Protein AF-A0A2D3UZR6-F1 (afdb_monomer_lite)

Sequence (119 aa):
MSDTSDTDGIARIESFKNAHLAMAPEYSFAAALWPPVHITSASRSTTSATFSTRFNPIFGNHSRTAVHGGAIATLFDSLTGCTLALVAEKGFWVRKDNNCKLSHLKKTKLTRSDRMEKK

Secondary structure (DSSP, 8-state):
--SHHHHHHHHHHHHHHHHHHHHSPTT-HHHHTSTT-EEEEEETTTTEEEEE----GGGB-TTSSSB-HHHHHHHHHHHHHHHHTTTSPTTTTS-TT----TT--S-------------

Radius of gyration: 18.79 Å; chains: 1; bounding box: 36×62×45 Å

pLDDT: mean 75.23, std 20.73, range [33.25, 95.12]

InterPro domains:
  IPR029069 HotDog domain superfamily [SSF54637] (21-90)

Foldseek 3Di:
DDPPFWVVFQVLLVVLLVLVLVPAPDPHLLNVQPPQKDFPTGGLVVLDTDIDGDDDLVQCDPVSPHGDPVSVVSNVVVVVVSSVSSVDDPCPSPPPPDPPPPPVPPDPDDDPDDPDDDD

Organism: NCBI:txid112498

Structure (mmCIF, N/CA/C/O backbone):
data_AF-A0A2D3UZR6-F1
#
_entry.id   AF-A0A2D3UZR6-F1
#
loop_
_atom_site.group_PDB
_atom_site.id
_atom_site.type_symbol
_atom_site.label_atom_id
_atom_site.label_alt_id
_atom_site.label_comp_id
_atom_site.label_asym_id
_atom_site.label_entity_id
_atom_site.label_seq_id
_atom_site.pdbx_PDB_ins_code
_atom_site.Cartn_x
_atom_site.Cartn_y
_atom_site.Cartn_z
_atom_site.occupancy
_atom_site.B_iso_or_equiv
_atom_site.auth_seq_id
_atom_site.auth_comp_id
_atom_site.auth_asym_id
_atom_site.auth_atom_id
_atom_site.pdbx_PDB_model_num
ATOM 1 N N . MET A 1 1 ? -6.249 15.133 25.901 1.00 40.16 1 MET A N 1
ATOM 2 C CA . MET A 1 1 ? -6.635 14.357 24.702 1.00 40.16 1 MET A CA 1
ATOM 3 C C . MET A 1 1 ? -5.386 13.620 24.260 1.00 40.16 1 MET A C 1
ATOM 5 O O . MET A 1 1 ? -4.432 14.287 23.902 1.00 40.16 1 MET A O 1
ATOM 9 N N . SER A 1 2 ? -5.314 12.308 24.484 1.00 38.31 2 SER A N 1
ATOM 10 C CA . SER A 1 2 ? -4.061 11.542 24.422 1.00 38.31 2 SER A CA 1
ATOM 11 C C . SER A 1 2 ? -3.838 10.891 23.055 1.00 38.31 2 SER A C 1
ATOM 13 O O . SER A 1 2 ? -4.753 10.258 22.530 1.00 38.31 2 SER A O 1
ATOM 15 N N . ASP A 1 3 ? -2.595 10.985 22.569 1.00 44.41 3 ASP A N 1
ATOM 16 C CA . ASP A 1 3 ? -1.948 10.406 21.367 1.00 44.41 3 ASP A CA 1
ATOM 17 C C . ASP A 1 3 ? -2.075 8.876 21.179 1.00 44.41 3 ASP A C 1
ATOM 19 O O . ASP A 1 3 ? -1.350 8.241 20.418 1.00 44.41 3 ASP A O 1
ATOM 23 N N . THR A 1 4 ? -3.006 8.231 21.871 1.00 46.81 4 THR A N 1
ATOM 24 C CA . THR A 1 4 ? -3.252 6.789 21.800 1.00 46.81 4 THR A CA 1
ATOM 25 C C . THR A 1 4 ? -3.931 6.340 20.498 1.00 46.81 4 THR A C 1
ATOM 27 O O . THR A 1 4 ? -4.036 5.136 20.265 1.00 46.81 4 THR A O 1
ATOM 30 N N . SER A 1 5 ? -4.402 7.264 19.647 1.00 54.47 5 SER A N 1
ATOM 31 C CA . SER A 1 5 ? -5.088 6.931 18.386 1.00 54.47 5 SER A CA 1
ATOM 32 C C . SER A 1 5 ? -4.154 6.411 17.298 1.00 54.47 5 SER A C 1
ATOM 34 O O . SER A 1 5 ? -4.551 5.532 16.529 1.00 54.47 5 SER A O 1
ATOM 36 N N . ASP A 1 6 ? -2.929 6.933 17.246 1.00 63.41 6 ASP A N 1
ATOM 37 C CA . ASP A 1 6 ? -2.045 6.729 16.098 1.00 63.41 6 ASP A CA 1
ATOM 38 C C . ASP A 1 6 ? -1.333 5.378 16.177 1.00 63.41 6 ASP A C 1
ATOM 40 O O . ASP A 1 6 ? -1.241 4.644 15.190 1.00 63.41 6 ASP A O 1
ATOM 44 N N . THR A 1 7 ? -0.924 4.977 17.382 1.00 72.81 7 THR A N 1
ATOM 45 C CA . THR A 1 7 ? -0.234 3.701 17.609 1.00 72.81 7 THR A CA 1
ATOM 46 C C . THR A 1 7 ? -1.152 2.496 17.376 1.00 72.81 7 THR A C 1
ATOM 48 O O . THR A 1 7 ? -0.716 1.503 16.794 1.00 72.81 7 THR A O 1
ATOM 51 N N . ASP A 1 8 ? -2.432 2.577 17.773 1.00 82.81 8 ASP A N 1
ATOM 52 C CA . ASP A 1 8 ? -3.425 1.516 17.511 1.00 82.81 8 ASP A CA 1
ATOM 53 C C . ASP A 1 8 ? -3.745 1.412 16.012 1.00 82.81 8 ASP A C 1
ATOM 55 O O . ASP A 1 8 ? -3.820 0.310 15.468 1.00 82.81 8 ASP A O 1
ATOM 59 N N . GLY A 1 9 ? -3.873 2.548 15.315 1.00 86.75 9 GLY A N 1
ATOM 60 C CA . GLY A 1 9 ? -4.100 2.578 13.870 1.00 86.75 9 GLY A CA 1
ATOM 61 C C . GLY A 1 9 ? -2.972 1.901 13.090 1.00 86.75 9 GLY A C 1
ATOM 62 O O . GLY A 1 9 ? -3.226 1.002 12.285 1.00 86.75 9 GLY A O 1
ATOM 63 N N . ILE A 1 10 ? -1.722 2.278 13.377 1.00 90.12 10 ILE A N 1
ATOM 64 C CA . ILE A 1 10 ? -0.543 1.704 12.716 1.00 90.12 10 ILE A CA 1
ATOM 65 C C . ILE A 1 10 ? -0.459 0.199 12.992 1.00 90.12 10 ILE A C 1
ATOM 67 O O . ILE A 1 10 ? -0.290 -0.583 12.057 1.00 90.12 10 ILE A O 1
ATOM 71 N N . ALA A 1 11 ? -0.648 -0.230 14.245 1.00 87.06 11 ALA A N 1
ATOM 72 C CA . ALA A 1 11 ? -0.586 -1.644 14.617 1.00 87.06 11 ALA A CA 1
ATOM 73 C C . ALA A 1 11 ? -1.614 -2.505 13.863 1.00 87.06 11 ALA A C 1
ATOM 75 O O . ALA A 1 11 ? -1.317 -3.636 13.466 1.00 87.06 11 ALA A O 1
ATOM 76 N N . ARG A 1 12 ? -2.819 -1.978 13.620 1.00 85.88 12 ARG A N 1
ATOM 77 C CA . ARG A 1 12 ? -3.859 -2.686 12.861 1.00 85.88 12 ARG A CA 1
ATOM 78 C C . ARG A 1 12 ? -3.506 -2.832 11.387 1.00 85.88 12 ARG A C 1
ATOM 80 O O . ARG A 1 12 ? -3.676 -3.919 10.835 1.00 85.88 12 ARG A O 1
ATOM 87 N N . ILE A 1 13 ? -2.997 -1.769 10.767 1.00 89.94 13 ILE A N 1
ATOM 88 C CA . ILE A 1 13 ? -2.554 -1.816 9.371 1.00 89.94 13 ILE A CA 1
ATOM 89 C C . ILE A 1 13 ? -1.368 -2.773 9.221 1.00 89.94 13 ILE A C 1
ATOM 91 O O . ILE A 1 13 ? -1.364 -3.589 8.303 1.00 89.94 13 ILE A O 1
ATOM 95 N N . GLU A 1 14 ? -0.405 -2.738 10.143 1.00 88.75 14 GLU A N 1
ATOM 96 C CA . GLU A 1 14 ? 0.719 -3.680 10.179 1.00 88.75 14 GLU A CA 1
ATOM 97 C C . GLU A 1 14 ? 0.244 -5.132 10.309 1.00 88.75 14 GLU A C 1
ATOM 99 O O . GLU A 1 14 ? 0.695 -6.009 9.572 1.00 88.75 14 GLU A O 1
ATOM 104 N N . SER A 1 15 ? -0.716 -5.401 11.198 1.00 85.25 15 SER A N 1
ATOM 105 C CA . SER A 1 15 ? -1.287 -6.741 11.348 1.00 85.25 15 SER A CA 1
ATOM 106 C C . SER A 1 15 ? -1.953 -7.230 10.059 1.00 85.25 15 SER A C 1
ATOM 108 O O . SER A 1 15 ? -1.735 -8.380 9.671 1.00 85.25 15 SER A O 1
ATOM 110 N N . PHE A 1 16 ? -2.712 -6.368 9.374 1.00 86.44 16 PHE A N 1
ATOM 111 C CA . PHE A 1 16 ? -3.297 -6.695 8.075 1.00 86.44 16 PHE A CA 1
ATOM 112 C C . PHE A 1 16 ? -2.221 -6.933 7.014 1.00 86.44 16 PHE A C 1
ATOM 114 O O . PHE A 1 16 ? -2.264 -7.959 6.341 1.00 86.44 16 PHE A O 1
ATOM 121 N N . LYS A 1 17 ? -1.234 -6.035 6.892 1.00 87.81 17 LYS A N 1
ATOM 122 C CA . LYS A 1 17 ? -0.119 -6.156 5.941 1.00 87.81 17 LYS A CA 1
ATOM 123 C C . LYS A 1 17 ? 0.578 -7.503 6.100 1.00 87.81 17 LYS A C 1
ATOM 125 O O . LYS A 1 17 ? 0.776 -8.218 5.123 1.00 87.81 17 LYS A O 1
ATOM 130 N N . ASN A 1 18 ? 0.899 -7.880 7.335 1.00 86.69 18 ASN A N 1
ATOM 131 C CA . ASN A 1 18 ? 1.576 -9.139 7.626 1.00 86.69 18 ASN A CA 1
ATOM 132 C C . ASN A 1 18 ? 0.712 -10.355 7.263 1.00 86.69 18 ASN A C 1
ATOM 134 O O . ASN A 1 18 ? 1.228 -11.312 6.692 1.00 86.69 18 ASN A O 1
ATOM 138 N N . ALA A 1 19 ? -0.595 -10.315 7.537 1.00 82.94 19 ALA A N 1
ATOM 139 C CA . ALA A 1 19 ? -1.515 -11.380 7.138 1.00 82.94 19 ALA A CA 1
ATOM 140 C C . ALA A 1 19 ? -1.661 -11.476 5.608 1.00 82.94 19 ALA A C 1
ATOM 142 O O . ALA A 1 19 ? -1.606 -12.570 5.052 1.00 82.94 19 ALA A O 1
ATOM 143 N N . HIS A 1 20 ? -1.794 -10.336 4.927 1.00 82.38 20 HIS A N 1
ATOM 144 C CA . HIS A 1 20 ? -1.880 -10.248 3.471 1.00 82.38 20 HIS A CA 1
ATOM 145 C C . HIS A 1 20 ? -0.624 -10.822 2.801 1.00 82.38 20 HIS A C 1
ATOM 147 O O . HIS A 1 20 ? -0.727 -11.667 1.914 1.00 82.38 20 HIS A O 1
ATOM 153 N N . LEU A 1 21 ? 0.563 -10.432 3.277 1.00 85.31 21 LEU A N 1
ATOM 154 C CA . LEU A 1 21 ? 1.840 -10.935 2.769 1.00 85.31 2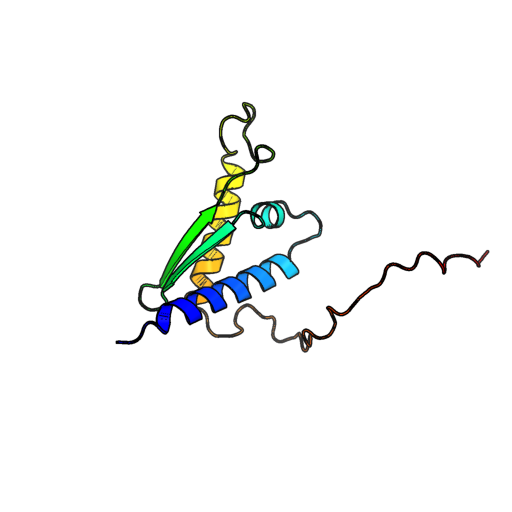1 LEU A CA 1
ATOM 155 C C . LEU A 1 21 ? 2.061 -12.420 3.077 1.00 85.31 21 LEU A C 1
ATOM 157 O O . LEU A 1 21 ? 2.618 -13.126 2.245 1.00 85.31 21 LEU A O 1
ATOM 161 N N . ALA A 1 22 ? 1.603 -12.914 4.230 1.00 84.69 22 ALA A N 1
ATOM 162 C CA . ALA A 1 22 ? 1.715 -14.330 4.582 1.00 84.69 22 ALA A CA 1
ATOM 163 C C . ALA A 1 22 ? 0.843 -15.247 3.706 1.00 84.69 22 ALA A C 1
ATOM 165 O O . ALA A 1 22 ? 1.149 -16.429 3.568 1.00 84.69 22 ALA A O 1
ATOM 166 N N . M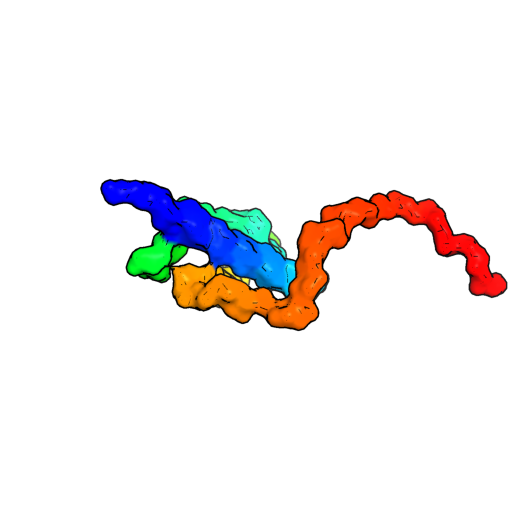ET A 1 23 ? -0.242 -14.720 3.131 1.00 81.88 23 MET A N 1
ATOM 167 C CA . MET A 1 23 ? -1.114 -15.453 2.205 1.00 81.88 23 MET A CA 1
ATOM 168 C C . MET A 1 23 ? -0.714 -15.279 0.736 1.00 81.88 23 MET A C 1
ATOM 170 O O . MET A 1 23 ? -1.271 -15.954 -0.131 1.00 81.88 23 MET A O 1
ATOM 174 N N . ALA A 1 24 ? 0.214 -14.369 0.437 1.00 81.94 24 ALA A N 1
ATOM 175 C CA . ALA A 1 24 ? 0.644 -14.126 -0.927 1.00 81.94 24 ALA A CA 1
ATOM 176 C C . ALA A 1 24 ? 1.427 -15.340 -1.470 1.00 81.94 24 ALA A C 1
ATOM 178 O O . ALA A 1 24 ? 2.282 -15.879 -0.762 1.00 81.94 24 ALA A O 1
ATOM 179 N N . PRO A 1 25 ? 1.180 -15.767 -2.723 1.00 83.38 25 PRO A N 1
ATOM 180 C CA . PRO A 1 25 ? 1.972 -16.811 -3.363 1.00 83.38 25 PRO A CA 1
ATOM 181 C C . PRO A 1 25 ? 3.469 -16.487 -3.366 1.00 83.38 25 PRO A C 1
ATOM 183 O O . PRO A 1 25 ? 3.861 -15.315 -3.439 1.00 83.38 25 PRO A O 1
ATOM 186 N N . GLU A 1 26 ? 4.302 -17.530 -3.356 1.00 74.06 26 GLU A N 1
ATOM 187 C CA . GLU A 1 26 ? 5.742 -17.384 -3.572 1.00 74.06 26 GLU A CA 1
ATOM 188 C C . GLU A 1 26 ? 5.966 -16.655 -4.910 1.00 74.06 26 GLU A C 1
ATOM 190 O O . GLU A 1 26 ? 5.383 -17.022 -5.929 1.00 74.06 26 GLU A O 1
ATOM 195 N N . TYR A 1 27 ? 6.754 -15.575 -4.887 1.00 77.62 27 TYR A N 1
ATOM 196 C CA . TYR A 1 27 ? 6.990 -14.672 -6.027 1.00 77.62 27 TYR A CA 1
ATOM 197 C C . TYR A 1 27 ? 5.800 -13.805 -6.481 1.00 77.62 27 TYR A C 1
ATOM 199 O O . TYR A 1 27 ? 5.773 -13.329 -7.617 1.00 77.62 27 TYR A O 1
ATOM 207 N N . SER A 1 28 ? 4.837 -13.525 -5.599 1.00 86.75 28 SER A N 1
ATOM 208 C CA . SER A 1 28 ? 3.773 -12.556 -5.884 1.00 86.75 28 SER A CA 1
ATOM 209 C C . SER A 1 28 ? 4.330 -11.169 -6.236 1.00 86.75 28 SER A C 1
ATOM 211 O O . SER A 1 28 ? 5.042 -10.543 -5.447 1.00 86.75 28 SER A O 1
ATOM 213 N N . PHE A 1 29 ? 3.939 -10.656 -7.408 1.00 87.88 29 PHE A N 1
ATOM 214 C CA . PHE A 1 29 ? 4.263 -9.294 -7.841 1.00 87.88 29 PHE A CA 1
ATOM 215 C C . PHE A 1 29 ? 3.779 -8.247 -6.830 1.00 87.88 29 PHE A C 1
ATOM 217 O O . PHE A 1 29 ? 4.524 -7.334 -6.487 1.00 87.88 29 PHE A O 1
ATOM 224 N N . ALA A 1 30 ? 2.565 -8.417 -6.294 1.00 86.75 30 ALA A N 1
ATOM 225 C CA . ALA A 1 30 ? 2.018 -7.527 -5.275 1.00 86.75 30 ALA A CA 1
ATOM 226 C C . ALA A 1 30 ? 2.864 -7.558 -3.994 1.00 86.75 30 ALA A C 1
ATOM 228 O O . ALA A 1 30 ? 3.203 -6.508 -3.455 1.00 86.75 30 ALA A O 1
ATOM 229 N N . ALA A 1 31 ? 3.285 -8.748 -3.547 1.00 88.56 31 ALA A N 1
ATOM 230 C CA . ALA A 1 31 ? 4.147 -8.883 -2.374 1.00 88.56 31 ALA A CA 1
ATOM 231 C C . ALA A 1 31 ? 5.519 -8.218 -2.577 1.00 88.56 31 ALA A C 1
ATOM 233 O O . ALA A 1 31 ? 6.050 -7.614 -1.649 1.00 88.56 31 ALA A O 1
ATOM 234 N N . ALA A 1 32 ? 6.071 -8.264 -3.793 1.00 90.81 32 ALA A N 1
ATOM 235 C CA . ALA A 1 32 ? 7.356 -7.646 -4.118 1.00 90.81 32 ALA A CA 1
ATOM 236 C C . ALA A 1 32 ? 7.341 -6.103 -4.058 1.00 90.81 32 ALA A C 1
ATOM 238 O O . ALA A 1 32 ? 8.407 -5.494 -3.956 1.00 90.81 32 ALA A O 1
ATOM 239 N N . LEU A 1 33 ? 6.164 -5.465 -4.089 1.00 91.94 33 LEU A N 1
ATOM 240 C CA . LEU A 1 33 ? 6.009 -4.007 -3.983 1.00 91.94 33 LEU A CA 1
ATOM 241 C C . LEU A 1 33 ? 6.038 -3.492 -2.535 1.00 91.94 33 LEU A C 1
ATOM 243 O O . LEU A 1 33 ? 6.252 -2.302 -2.318 1.00 91.94 33 LEU A O 1
ATOM 247 N N . TRP A 1 34 ? 5.835 -4.367 -1.546 1.00 91.38 34 TRP A N 1
ATOM 248 C CA . TRP A 1 34 ? 5.717 -4.005 -0.130 1.00 91.38 34 TRP A CA 1
ATOM 249 C C . TRP A 1 34 ? 7.018 -3.698 0.632 1.00 91.38 34 TRP A C 1
ATOM 251 O O . TRP A 1 34 ? 6.949 -2.869 1.539 1.00 91.38 34 TRP A O 1
ATOM 261 N N . PRO A 1 35 ? 8.196 -4.289 0.334 1.00 91.06 35 PRO A N 1
ATOM 262 C CA . PRO A 1 35 ? 9.411 -4.050 1.117 1.00 91.06 35 PRO A CA 1
ATOM 263 C C . PRO A 1 35 ? 9.802 -2.572 1.320 1.00 91.06 35 PRO A C 1
ATOM 265 O O . PRO A 1 35 ? 10.218 -2.241 2.429 1.00 91.06 35 PRO A O 1
ATOM 268 N N . PRO A 1 36 ? 9.674 -1.664 0.327 1.00 92.19 36 PRO A N 1
ATOM 269 C CA . PRO A 1 36 ? 9.998 -0.249 0.516 1.00 92.19 36 PRO A CA 1
ATOM 270 C C . PRO A 1 36 ? 8.846 0.597 1.090 1.00 92.19 36 PRO A C 1
ATOM 272 O O . PRO A 1 36 ? 8.981 1.817 1.162 1.00 92.19 36 PRO A O 1
ATOM 275 N N . VAL A 1 37 ? 7.698 0.001 1.436 1.00 93.50 37 VAL A N 1
ATOM 276 C CA . VAL A 1 37 ? 6.520 0.728 1.933 1.00 93.50 37 VAL A CA 1
ATOM 277 C C . VAL A 1 37 ? 6.610 0.921 3.445 1.00 93.50 37 VAL A C 1
ATOM 279 O O . VAL A 1 37 ? 6.728 -0.040 4.206 1.00 93.50 37 VAL A O 1
ATOM 282 N N . HIS A 1 38 ? 6.461 2.167 3.888 1.00 93.31 38 HIS A N 1
ATOM 283 C CA . HIS A 1 38 ? 6.398 2.542 5.297 1.00 93.31 38 HIS A CA 1
ATOM 284 C C . HIS A 1 38 ? 5.063 3.215 5.609 1.00 93.31 38 HIS A C 1
ATOM 286 O O . HIS A 1 38 ? 4.672 4.166 4.931 1.00 93.31 38 HIS A O 1
ATOM 292 N N . ILE A 1 39 ? 4.386 2.751 6.658 1.00 92.81 39 ILE A N 1
ATOM 293 C CA . ILE A 1 39 ? 3.200 3.412 7.212 1.00 92.81 39 ILE A CA 1
ATOM 294 C C . ILE A 1 39 ? 3.703 4.563 8.082 1.00 92.81 39 ILE A C 1
ATOM 296 O O . ILE A 1 39 ? 4.354 4.326 9.097 1.00 92.81 39 ILE A O 1
ATOM 300 N N . THR A 1 40 ? 3.456 5.803 7.671 1.00 92.62 40 THR A N 1
ATOM 301 C CA . THR A 1 40 ? 3.975 6.988 8.372 1.00 92.62 40 THR A CA 1
ATOM 302 C C . THR A 1 40 ? 2.989 7.530 9.397 1.00 92.62 40 THR A C 1
ATOM 304 O O . THR A 1 40 ? 3.405 8.088 10.405 1.00 92.62 40 THR A O 1
ATOM 307 N N . SER A 1 41 ? 1.688 7.374 9.150 1.00 91.94 41 SER A N 1
ATOM 308 C CA . SER A 1 41 ? 0.632 7.702 10.109 1.00 91.94 41 SER A CA 1
ATOM 309 C C . SER A 1 41 ? -0.635 6.910 9.807 1.00 91.94 41 SER A C 1
ATOM 311 O O . SER A 1 41 ? -0.872 6.502 8.668 1.00 91.94 41 SER A O 1
ATOM 313 N N . ALA A 1 42 ? -1.460 6.692 10.826 1.00 91.69 42 ALA A N 1
ATOM 314 C CA . ALA A 1 42 ? -2.769 6.078 10.674 1.00 91.69 42 ALA A CA 1
ATOM 315 C C . ALA A 1 42 ? -3.704 6.579 11.771 1.00 91.69 42 ALA A C 1
ATOM 317 O O . ALA A 1 42 ? -3.319 6.618 12.931 1.00 91.69 42 ALA A O 1
ATOM 318 N N . SER A 1 43 ? -4.938 6.914 11.410 1.00 87.56 43 SER A N 1
ATOM 319 C CA . SER A 1 43 ? -5.944 7.426 12.334 1.00 87.56 43 SER A CA 1
ATOM 320 C C . SER A 1 43 ? -7.268 6.711 12.125 1.00 87.56 43 SER A C 1
ATOM 322 O O . SER A 1 43 ? -7.813 6.651 11.021 1.00 87.56 43 SER A O 1
ATOM 324 N N . ARG A 1 44 ? -7.808 6.180 13.223 1.00 85.12 44 ARG A N 1
ATOM 325 C CA . ARG A 1 44 ? -9.120 5.524 13.240 1.00 85.12 44 ARG A CA 1
ATOM 326 C C . ARG A 1 44 ? -10.277 6.516 13.279 1.00 85.12 44 ARG A C 1
ATOM 328 O O . ARG A 1 44 ? -11.351 6.184 12.797 1.00 85.12 44 ARG A O 1
ATOM 335 N N . SER A 1 45 ? -10.078 7.708 13.842 1.00 85.94 45 SER A N 1
ATOM 336 C CA . SER A 1 45 ? -11.134 8.725 13.916 1.00 85.94 45 SER A CA 1
ATOM 337 C C . SER A 1 45 ? -11.436 9.309 12.539 1.00 85.94 45 SER A C 1
ATOM 339 O O . SER A 1 45 ? -12.596 9.484 12.184 1.00 85.94 45 SER A O 1
ATOM 341 N N . THR A 1 46 ? -10.396 9.548 11.740 1.00 87.44 46 THR A N 1
ATOM 342 C CA . THR A 1 46 ? -10.510 10.068 10.371 1.00 87.44 46 THR A CA 1
ATOM 343 C C . THR A 1 46 ? -10.507 8.969 9.312 1.00 87.44 46 THR A C 1
ATOM 345 O O . THR A 1 46 ? -10.662 9.271 8.135 1.00 87.44 46 THR A O 1
ATOM 348 N N . THR A 1 47 ? -10.341 7.701 9.710 1.00 88.25 47 THR A N 1
ATOM 349 C CA . THR A 1 47 ? -10.237 6.544 8.801 1.00 88.25 47 THR A CA 1
ATOM 350 C C . THR A 1 47 ? -9.224 6.798 7.680 1.00 88.25 47 THR A C 1
ATOM 352 O O . THR A 1 47 ? -9.491 6.627 6.494 1.00 88.25 47 THR A O 1
ATOM 355 N N . SER A 1 48 ? -8.042 7.270 8.061 1.00 90.56 48 SER A N 1
ATOM 356 C CA . SER A 1 48 ? -7.013 7.690 7.114 1.00 90.56 48 SER A CA 1
ATOM 357 C C . SER A 1 48 ? -5.674 7.067 7.461 1.00 90.56 48 SER A C 1
ATOM 359 O O . SER A 1 48 ? -5.330 6.934 8.634 1.00 90.56 48 SER A O 1
ATOM 361 N N . ALA A 1 49 ? -4.889 6.742 6.441 1.00 92.31 49 ALA A N 1
ATOM 362 C CA . ALA A 1 49 ? -3.525 6.266 6.591 1.00 92.31 49 ALA A CA 1
ATOM 363 C C . ALA A 1 49 ? -2.623 6.946 5.565 1.00 92.31 49 ALA A C 1
ATOM 365 O O . ALA A 1 49 ? -3.023 7.158 4.420 1.00 92.31 49 ALA A O 1
ATOM 366 N N . THR A 1 50 ? -1.409 7.276 5.990 1.00 93.69 50 THR A N 1
ATOM 367 C CA . THR A 1 50 ? -0.375 7.837 5.125 1.00 93.69 50 THR A CA 1
ATOM 368 C C . THR A 1 50 ? 0.730 6.813 4.963 1.00 93.69 50 THR A C 1
ATOM 370 O O . THR A 1 50 ? 1.197 6.215 5.937 1.00 93.69 50 THR A O 1
ATOM 373 N N . PHE A 1 51 ? 1.155 6.630 3.720 1.00 94.31 51 PHE A N 1
ATOM 374 C CA . PHE A 1 51 ? 2.220 5.715 3.355 1.00 94.31 51 PHE A CA 1
ATOM 375 C C . PHE A 1 51 ? 3.300 6.480 2.601 1.00 94.31 51 PHE A C 1
ATOM 377 O O . PHE A 1 51 ? 3.010 7.391 1.826 1.00 94.31 51 PHE A O 1
ATOM 384 N N . SER A 1 52 ? 4.546 6.072 2.794 1.00 94.94 52 SER A N 1
ATOM 385 C CA . SER A 1 52 ? 5.670 6.503 1.969 1.00 94.94 52 SER A CA 1
ATOM 386 C C . SER A 1 52 ? 6.317 5.286 1.327 1.00 94.94 52 SER A C 1
ATOM 388 O O . SER A 1 52 ? 6.335 4.200 1.906 1.00 94.94 52 SER A O 1
ATOM 390 N N . THR A 1 53 ? 6.815 5.444 0.106 1.00 94.12 53 THR A N 1
ATOM 391 C CA . THR A 1 53 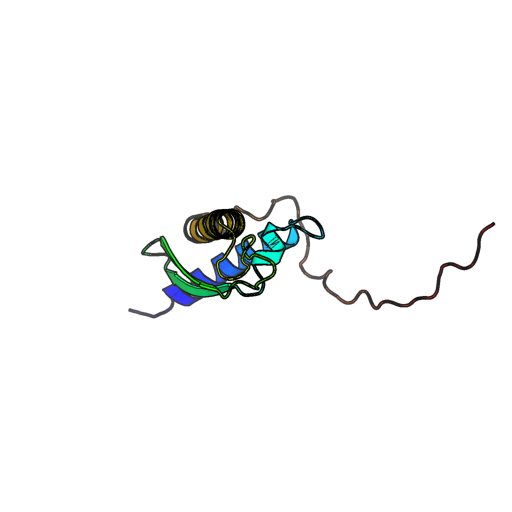? 7.514 4.371 -0.597 1.00 94.12 53 THR A CA 1
ATOM 392 C C . THR A 1 53 ? 8.540 4.931 -1.569 1.00 94.12 53 THR A C 1
ATOM 394 O O . THR A 1 53 ? 8.450 6.081 -2.005 1.00 94.12 53 THR A O 1
ATOM 397 N N . ARG A 1 54 ? 9.517 4.099 -1.923 1.00 91.25 54 ARG A N 1
ATOM 398 C CA . ARG A 1 54 ? 10.447 4.332 -3.027 1.00 91.25 54 ARG A CA 1
ATOM 399 C C . ARG A 1 54 ? 10.368 3.146 -3.972 1.00 91.25 54 ARG A C 1
ATOM 401 O O . ARG A 1 54 ? 10.667 2.019 -3.585 1.00 91.25 54 ARG A O 1
ATOM 408 N N . PHE A 1 55 ? 9.993 3.401 -5.218 1.00 88.31 55 PHE A N 1
ATOM 409 C CA . PHE A 1 55 ? 9.930 2.345 -6.216 1.00 88.31 55 PHE A CA 1
ATOM 410 C C . PHE A 1 55 ? 11.331 1.938 -6.662 1.00 88.31 55 PHE A C 1
ATOM 412 O O . PHE A 1 55 ? 12.155 2.772 -7.038 1.00 88.31 55 PHE A O 1
ATOM 419 N N . ASN A 1 56 ? 11.585 0.632 -6.646 1.00 89.06 56 ASN A N 1
ATOM 420 C CA . ASN A 1 56 ? 12.777 0.070 -7.257 1.00 89.06 56 ASN A CA 1
ATOM 421 C C . ASN A 1 56 ? 12.657 0.174 -8.796 1.00 89.06 56 ASN A C 1
ATOM 423 O O . ASN A 1 56 ? 11.587 -0.140 -9.325 1.00 89.06 56 ASN A O 1
ATOM 427 N N . PRO A 1 57 ? 13.725 0.558 -9.527 1.00 89.19 57 PRO A N 1
ATOM 428 C CA . PRO A 1 57 ? 13.734 0.606 -10.992 1.00 89.19 57 PRO A CA 1
ATOM 429 C C . PRO A 1 57 ? 13.275 -0.675 -11.706 1.00 89.19 57 PRO A C 1
ATOM 431 O O . PRO A 1 57 ? 12.863 -0.598 -12.862 1.00 89.19 57 PRO A O 1
ATOM 434 N N . ILE A 1 58 ? 13.303 -1.843 -11.048 1.00 90.12 58 ILE A N 1
ATOM 435 C CA . ILE A 1 58 ? 12.727 -3.091 -11.590 1.00 90.12 58 ILE A CA 1
ATOM 436 C C . ILE A 1 58 ? 11.220 -2.986 -11.871 1.00 90.12 58 ILE A C 1
ATOM 438 O O . ILE A 1 58 ? 10.710 -3.706 -12.721 1.00 90.12 58 ILE A O 1
ATOM 442 N N . PHE A 1 59 ? 10.519 -2.080 -11.183 1.00 92.31 59 PHE A N 1
ATOM 443 C CA . PHE A 1 59 ? 9.104 -1.770 -11.395 1.00 92.31 59 PHE A CA 1
ATOM 444 C C . PHE A 1 59 ? 8.905 -0.568 -12.325 1.00 92.31 59 PHE A C 1
ATOM 446 O O . PHE A 1 59 ? 7.818 0.004 -12.373 1.00 92.31 59 PHE A O 1
ATOM 453 N N . GLY A 1 60 ? 9.957 -0.138 -13.023 1.00 90.25 60 GLY A N 1
ATOM 454 C CA . GLY A 1 60 ? 9.904 0.943 -13.995 1.00 90.25 60 GLY A CA 1
ATOM 455 C C . GLY A 1 60 ? 9.170 0.550 -15.277 1.00 90.25 60 GLY A C 1
ATOM 456 O O . GLY A 1 60 ? 9.022 -0.625 -15.608 1.00 90.25 60 GLY A O 1
ATOM 457 N N . ASN A 1 61 ? 8.715 1.552 -16.023 1.00 90.25 61 ASN A N 1
ATOM 458 C CA . ASN A 1 61 ? 8.253 1.371 -17.397 1.00 90.25 61 ASN A CA 1
ATOM 459 C C . ASN A 1 61 ? 9.437 1.060 -18.346 1.00 90.25 61 ASN A C 1
ATOM 461 O O . ASN A 1 61 ? 10.582 0.913 -17.915 1.00 90.25 61 ASN A O 1
ATOM 465 N N . HIS A 1 62 ? 9.182 0.996 -19.657 1.00 88.19 62 HIS A N 1
ATOM 466 C CA . HIS A 1 62 ? 10.217 0.685 -20.652 1.00 88.19 62 HIS A CA 1
ATOM 467 C C . HIS A 1 62 ? 11.443 1.618 -20.589 1.00 88.19 62 HIS A C 1
ATOM 469 O O . HIS A 1 62 ? 12.565 1.155 -20.776 1.00 88.19 62 HIS A O 1
ATOM 475 N N . SER A 1 63 ? 11.257 2.904 -20.264 1.00 85.44 63 SER A N 1
ATOM 476 C CA . SER A 1 63 ? 12.364 3.859 -20.133 1.00 85.44 63 SER A CA 1
ATOM 477 C C . SER A 1 63 ? 13.105 3.760 -18.799 1.00 85.44 63 SER A C 1
ATOM 479 O O . SER A 1 63 ? 14.160 4.366 -18.653 1.00 85.44 63 SER A O 1
ATOM 481 N N . ARG A 1 64 ? 12.562 3.034 -17.809 1.00 83.31 64 ARG A N 1
ATOM 482 C CA . ARG A 1 64 ? 13.070 2.918 -16.426 1.00 83.31 64 ARG A CA 1
ATOM 483 C C . ARG A 1 64 ? 13.278 4.251 -15.694 1.00 83.31 64 ARG A C 1
ATOM 485 O O . ARG A 1 64 ? 13.839 4.270 -14.603 1.00 83.31 64 ARG A O 1
ATOM 492 N N . THR A 1 65 ? 12.804 5.354 -16.266 1.00 85.94 65 THR A N 1
ATOM 493 C CA . THR A 1 65 ? 12.846 6.699 -15.676 1.00 85.94 65 THR A CA 1
ATOM 494 C C . THR A 1 65 ? 11.587 7.022 -14.877 1.00 85.94 65 THR A C 1
ATOM 496 O O . THR A 1 65 ? 11.608 7.924 -14.046 1.00 85.94 65 THR A O 1
ATOM 499 N N . ALA A 1 66 ? 10.500 6.281 -15.104 1.00 89.75 66 ALA A N 1
ATOM 500 C CA . ALA A 1 66 ? 9.249 6.392 -14.368 1.00 89.75 66 ALA A CA 1
ATOM 501 C C . ALA A 1 66 ? 8.756 5.009 -13.935 1.00 89.75 66 ALA A C 1
ATOM 503 O O . ALA A 1 66 ? 9.101 3.987 -14.532 1.00 89.75 66 ALA A O 1
ATOM 504 N N . VAL A 1 67 ? 7.927 4.981 -12.897 1.00 92.25 67 VAL A N 1
ATOM 505 C CA . VAL A 1 67 ? 7.315 3.751 -12.386 1.00 92.25 67 VAL A CA 1
ATOM 506 C C . VAL A 1 67 ? 6.257 3.251 -13.370 1.00 92.25 67 VAL A C 1
ATOM 508 O O . VAL A 1 67 ? 5.505 4.037 -13.944 1.00 92.25 67 VAL A O 1
ATOM 511 N N . HIS A 1 68 ? 6.187 1.937 -13.571 1.00 94.62 68 HIS A N 1
ATOM 512 C CA . HIS A 1 68 ? 5.156 1.305 -14.381 1.00 94.62 68 HIS A CA 1
ATOM 513 C C . HIS A 1 68 ? 3.768 1.559 -13.774 1.00 94.62 68 HIS A C 1
ATOM 515 O O . HIS A 1 68 ? 3.542 1.279 -12.596 1.00 94.62 68 HIS A O 1
ATOM 521 N N . GLY A 1 69 ? 2.809 2.030 -14.579 1.00 94.44 69 GLY A N 1
ATOM 522 C CA . GLY A 1 69 ? 1.458 2.357 -14.099 1.00 94.44 69 GLY A CA 1
ATOM 523 C C . GLY A 1 69 ? 0.755 1.180 -13.415 1.00 94.44 69 GLY A C 1
ATOM 524 O O . GLY A 1 69 ? 0.108 1.360 -12.389 1.00 94.44 69 GLY A O 1
ATOM 525 N N . GLY A 1 70 ? 0.973 -0.045 -13.905 1.00 94.38 70 GLY A N 1
ATOM 526 C CA . GLY A 1 70 ? 0.466 -1.258 -13.257 1.00 94.38 70 GLY A CA 1
ATOM 527 C C . GLY A 1 70 ? 1.068 -1.512 -11.870 1.00 94.38 70 GLY A C 1
ATOM 528 O O . GLY A 1 70 ? 0.354 -1.951 -10.981 1.00 94.38 70 GLY A O 1
ATOM 529 N N . ALA A 1 71 ? 2.344 -1.173 -11.642 1.00 93.19 71 ALA A N 1
ATOM 530 C CA . ALA A 1 71 ? 2.959 -1.306 -10.318 1.00 93.19 71 ALA A CA 1
ATOM 531 C C . ALA A 1 71 ? 2.345 -0.314 -9.319 1.00 93.19 71 ALA A C 1
ATOM 533 O O . ALA A 1 71 ? 2.070 -0.675 -8.177 1.00 93.19 71 ALA A O 1
ATOM 534 N N . ILE A 1 72 ? 2.078 0.919 -9.770 1.00 94.06 72 ILE A N 1
ATOM 535 C CA . ILE A 1 72 ? 1.372 1.929 -8.970 1.00 94.06 72 ILE A CA 1
ATOM 536 C C . ILE A 1 72 ? -0.039 1.439 -8.643 1.00 94.06 72 ILE A C 1
ATOM 538 O O . ILE A 1 72 ? -0.420 1.442 -7.477 1.00 94.06 72 ILE A O 1
ATOM 542 N N . ALA A 1 73 ? -0.793 0.983 -9.646 1.00 95.12 73 ALA A N 1
ATOM 543 C CA . ALA A 1 73 ? -2.167 0.522 -9.466 1.00 95.12 73 ALA A CA 1
ATOM 544 C C . ALA A 1 73 ? -2.258 -0.667 -8.496 1.00 95.12 73 ALA A C 1
ATOM 546 O O . ALA A 1 73 ? -3.062 -0.635 -7.570 1.00 95.12 73 ALA A O 1
ATOM 547 N N . THR A 1 74 ? -1.393 -1.677 -8.647 1.00 92.88 74 THR A N 1
ATOM 548 C CA . THR A 1 74 ? -1.342 -2.834 -7.737 1.00 92.88 74 THR A CA 1
ATOM 549 C C . THR A 1 74 ? -0.988 -2.429 -6.308 1.00 92.88 74 THR A C 1
ATOM 551 O O . THR A 1 74 ? -1.575 -2.947 -5.354 1.00 92.88 74 THR A O 1
ATOM 554 N N . LEU A 1 75 ? -0.044 -1.497 -6.135 1.00 92.25 75 LEU A N 1
ATOM 555 C CA . LEU A 1 75 ? 0.281 -0.996 -4.804 1.00 92.25 75 LEU A CA 1
ATOM 556 C C . LEU A 1 75 ? -0.906 -0.235 -4.205 1.00 92.25 75 LEU A C 1
ATOM 558 O O . LEU A 1 75 ? -1.261 -0.489 -3.061 1.00 92.25 75 LEU A O 1
ATOM 562 N N . PHE A 1 76 ? -1.545 0.656 -4.966 1.00 93.06 76 PHE A N 1
ATOM 563 C CA . PHE A 1 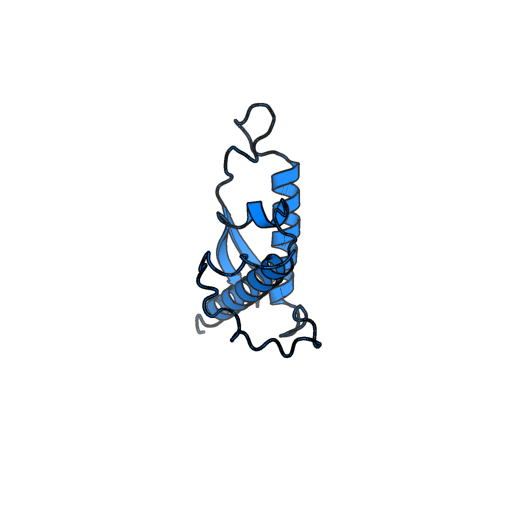76 ? -2.701 1.425 -4.498 1.00 93.06 76 PHE A CA 1
ATOM 564 C C . PHE A 1 76 ? -3.853 0.520 -4.067 1.00 93.06 76 PHE A C 1
ATOM 566 O O . PHE A 1 76 ? -4.388 0.718 -2.980 1.00 93.06 76 PHE A O 1
ATOM 573 N N . ASP A 1 77 ? -4.177 -0.504 -4.854 1.00 90.56 77 ASP A N 1
ATOM 574 C CA . ASP A 1 77 ? -5.183 -1.506 -4.491 1.00 90.56 77 ASP A CA 1
ATOM 575 C C . ASP A 1 77 ? -4.853 -2.154 -3.132 1.00 90.56 77 ASP A C 1
ATOM 577 O O . ASP A 1 77 ? -5.645 -2.114 -2.187 1.00 90.56 77 ASP A O 1
ATOM 581 N N . SER A 1 78 ? -3.604 -2.596 -2.961 1.00 88.00 78 SER A N 1
ATOM 582 C CA . SER A 1 78 ? -3.124 -3.182 -1.701 1.00 88.00 78 SER A CA 1
ATOM 583 C C . SER A 1 78 ? -3.203 -2.202 -0.514 1.00 88.00 78 SER A C 1
ATOM 585 O O . SER A 1 78 ? -3.620 -2.578 0.585 1.00 88.00 78 SER A O 1
ATOM 587 N N . LEU A 1 79 ? -2.837 -0.931 -0.722 1.00 90.81 79 LEU A N 1
ATOM 588 C CA . LEU A 1 79 ? -2.890 0.121 0.301 1.00 90.81 79 LEU A CA 1
ATOM 589 C C . LEU A 1 79 ? -4.329 0.486 0.685 1.00 90.81 79 LEU A C 1
ATOM 591 O O . LEU A 1 79 ? -4.606 0.737 1.858 1.00 90.81 79 LEU A O 1
ATOM 595 N N . THR A 1 80 ? -5.264 0.480 -0.268 1.00 88.31 80 THR A N 1
ATOM 596 C CA . THR A 1 80 ? -6.681 0.707 0.044 1.00 88.31 80 THR A CA 1
ATOM 597 C C . THR A 1 80 ? -7.247 -0.410 0.921 1.00 88.31 80 THR A C 1
ATOM 599 O O . THR A 1 80 ? -7.937 -0.116 1.899 1.00 88.31 80 THR A O 1
ATOM 602 N N . GLY A 1 81 ? -6.857 -1.668 0.678 1.00 84.25 81 GLY A N 1
ATOM 603 C CA . GLY A 1 81 ? -7.176 -2.793 1.563 1.00 84.25 81 GLY A CA 1
ATOM 604 C C . GLY A 1 81 ? -6.642 -2.607 2.989 1.00 84.25 81 GLY A C 1
ATOM 605 O O . GLY A 1 81 ? -7.349 -2.868 3.963 1.00 84.25 81 GLY A O 1
ATOM 606 N N . CYS A 1 82 ? -5.433 -2.062 3.132 1.00 82.94 82 CYS A N 1
ATOM 607 C CA . CYS A 1 82 ? -4.865 -1.700 4.432 1.00 82.94 82 CYS A CA 1
ATOM 608 C C . CYS A 1 82 ? -5.713 -0.672 5.191 1.00 82.94 82 CYS A C 1
ATOM 610 O O . CYS A 1 82 ? -5.935 -0.830 6.390 1.00 82.94 82 CYS A O 1
ATOM 612 N N . THR A 1 83 ? -6.223 0.358 4.516 1.00 84.06 83 THR A N 1
ATOM 613 C CA . THR A 1 83 ? -7.074 1.376 5.154 1.00 84.06 83 THR A CA 1
ATOM 614 C C . THR A 1 83 ? -8.396 0.780 5.650 1.00 84.06 83 THR A C 1
ATOM 616 O O . THR A 1 83 ? -8.883 1.171 6.711 1.00 84.06 83 THR A O 1
ATOM 619 N N . LEU A 1 84 ? -8.933 -0.249 4.978 1.00 85.62 84 LEU A N 1
ATOM 620 C CA . LEU A 1 84 ? -10.108 -0.986 5.466 1.00 85.62 84 LEU A CA 1
ATOM 621 C C . LEU A 1 84 ? -9.851 -1.695 6.810 1.00 85.62 84 LEU A C 1
ATOM 623 O O . LEU A 1 84 ? -10.786 -1.910 7.582 1.00 85.62 84 LEU A O 1
ATOM 627 N N . ALA A 1 85 ? -8.598 -2.008 7.159 1.00 84.69 85 ALA A N 1
ATOM 628 C CA . ALA A 1 85 ? -8.259 -2.595 8.459 1.00 84.69 85 ALA A CA 1
ATOM 629 C C . ALA A 1 85 ? -8.509 -1.647 9.653 1.00 84.69 85 ALA A C 1
ATOM 631 O O . ALA A 1 85 ? -8.614 -2.111 10.799 1.00 84.69 85 ALA A O 1
ATOM 632 N N . LEU A 1 86 ? -8.625 -0.335 9.402 1.00 86.06 86 LEU A N 1
ATOM 633 C CA . LEU A 1 86 ? -8.951 0.667 10.422 1.00 86.06 86 LEU A CA 1
ATOM 634 C C . LEU A 1 86 ? -10.425 0.616 10.847 1.00 86.06 86 LEU A C 1
ATOM 636 O O . LEU A 1 86 ? -10.721 0.896 12.012 1.00 86.06 86 LEU A O 1
ATOM 640 N N . VAL A 1 87 ? -11.318 0.228 9.930 1.00 85.25 87 VAL A N 1
ATOM 641 C CA . VAL A 1 87 ? -12.774 0.150 10.157 1.00 85.25 87 VAL A CA 1
ATOM 642 C C . VAL A 1 87 ? -13.280 -1.264 10.403 1.00 85.25 87 VAL A C 1
ATOM 644 O O . VAL A 1 87 ? -14.281 -1.435 11.091 1.00 85.25 87 VAL A O 1
ATOM 647 N N . ALA A 1 88 ? -12.595 -2.280 9.876 1.00 80.25 88 ALA A N 1
ATOM 648 C CA . ALA A 1 88 ? -12.989 -3.670 10.067 1.00 80.25 88 ALA A CA 1
ATOM 649 C C . ALA A 1 88 ? -12.955 -4.072 11.552 1.00 80.25 88 ALA A C 1
ATOM 651 O O . ALA A 1 88 ? -12.202 -3.515 12.353 1.00 80.25 88 ALA A O 1
ATOM 652 N N . GLU A 1 89 ? -13.728 -5.081 11.947 1.00 75.81 89 GLU A N 1
ATOM 653 C CA . GLU A 1 89 ? -13.617 -5.651 13.292 1.00 75.81 89 GLU A CA 1
ATOM 654 C C . GLU A 1 89 ? -12.267 -6.360 13.495 1.00 75.81 89 GLU A C 1
ATOM 656 O O . GLU A 1 89 ? -11.597 -6.784 12.546 1.00 75.81 89 GLU A O 1
ATOM 661 N N . LYS A 1 90 ? -11.831 -6.495 14.754 1.00 68.06 90 LYS A N 1
ATOM 662 C CA . LYS A 1 90 ? -10.608 -7.253 15.059 1.00 68.06 90 LYS A CA 1
ATOM 663 C C . LYS A 1 90 ? -10.791 -8.705 14.606 1.00 68.06 90 LYS A C 1
ATOM 665 O O . LYS A 1 90 ? -11.778 -9.340 14.952 1.00 68.06 90 LYS A O 1
ATOM 670 N N . GLY A 1 91 ? -9.822 -9.232 13.859 1.00 63.72 91 GLY A N 1
ATOM 671 C CA . GLY A 1 91 ? -9.866 -10.608 13.359 1.00 63.72 91 GLY A CA 1
ATOM 672 C C . GLY A 1 91 ? -10.694 -10.812 12.088 1.00 63.72 91 GLY A C 1
ATOM 673 O O . GLY A 1 91 ? -10.721 -11.931 11.596 1.00 63.72 91 GLY A O 1
ATOM 674 N N . PHE A 1 92 ? -11.292 -9.766 11.505 1.00 69.81 92 PHE A N 1
ATOM 675 C CA . PHE A 1 92 ? -12.064 -9.871 10.256 1.00 69.81 92 PHE A CA 1
ATOM 676 C C . PHE A 1 92 ? -11.269 -10.523 9.108 1.00 69.81 92 PHE A C 1
ATOM 678 O O . PHE A 1 92 ? -11.789 -11.346 8.363 1.00 69.81 92 PHE A O 1
ATOM 685 N N . TRP A 1 93 ? -9.979 -10.193 9.010 1.00 62.81 93 TRP A N 1
ATOM 686 C CA . TRP A 1 93 ? -9.072 -10.696 7.972 1.00 62.81 93 TRP A CA 1
ATOM 687 C C . TRP A 1 93 ? -8.320 -11.971 8.373 1.00 62.81 93 TRP A C 1
ATOM 689 O O . TRP A 1 93 ? -7.578 -12.535 7.572 1.00 62.81 93 TRP A O 1
ATOM 699 N N . VAL A 1 94 ? -8.489 -12.426 9.617 1.00 59.91 94 VAL A N 1
ATOM 700 C CA . VAL A 1 94 ? -7.872 -13.652 10.117 1.00 59.91 94 VAL A CA 1
ATOM 701 C C . VAL A 1 94 ? -8.912 -14.752 9.981 1.00 59.91 94 VAL A C 1
ATOM 703 O O . VAL A 1 94 ? -9.913 -14.768 10.693 1.00 59.91 94 VAL A O 1
ATOM 706 N N . ARG A 1 95 ? -8.696 -15.677 9.042 1.00 51.31 95 ARG A N 1
ATOM 707 C CA . ARG A 1 95 ? -9.572 -16.837 8.856 1.00 51.31 95 ARG A CA 1
ATOM 708 C C . ARG A 1 95 ? -9.739 -17.553 10.208 1.00 51.31 95 ARG A C 1
ATOM 710 O O . ARG A 1 95 ? -8.747 -17.987 10.796 1.00 51.31 95 ARG A O 1
ATOM 717 N N . LYS A 1 96 ? -10.985 -17.659 10.692 1.00 47.09 96 LYS A N 1
ATOM 718 C CA . LYS A 1 96 ? -11.370 -18.256 11.993 1.00 47.09 96 LYS A CA 1
ATOM 719 C C . LYS A 1 96 ? -10.887 -19.705 12.180 1.00 47.09 96 LYS A C 1
ATOM 721 O O . LYS A 1 96 ? -10.887 -20.206 13.298 1.00 47.09 96 LYS A O 1
ATOM 726 N N . ASP A 1 97 ? -10.433 -20.339 11.104 1.00 43.09 97 ASP A N 1
ATOM 727 C CA . ASP A 1 97 ? -10.023 -21.744 11.063 1.00 43.09 97 ASP A CA 1
ATOM 728 C C . ASP A 1 97 ? -8.568 -21.963 11.506 1.00 43.09 97 ASP A C 1
ATOM 730 O O . ASP A 1 97 ? -8.127 -23.097 11.679 1.00 43.09 97 ASP A O 1
ATOM 734 N N . ASN A 1 98 ? -7.809 -20.891 11.738 1.00 41.34 98 ASN A N 1
ATOM 735 C CA . ASN A 1 98 ? -6.409 -20.990 12.111 1.00 41.34 98 ASN A CA 1
ATOM 736 C C . ASN A 1 98 ? -6.201 -20.691 13.595 1.00 41.34 98 ASN A C 1
ATOM 738 O O . ASN A 1 98 ? -5.716 -19.634 13.992 1.00 41.34 98 ASN A O 1
ATOM 742 N N . ASN A 1 99 ? -6.354 -21.755 14.380 1.00 35.91 99 ASN A N 1
ATOM 743 C CA . ASN A 1 99 ? -5.529 -22.067 15.553 1.00 35.91 99 ASN A CA 1
ATOM 744 C C . ASN A 1 99 ? -4.013 -22.142 15.209 1.00 35.91 99 ASN A C 1
ATOM 746 O O . ASN A 1 99 ? -3.255 -22.885 15.837 1.00 35.91 99 ASN A O 1
ATOM 750 N N . CYS A 1 100 ? -3.530 -21.375 14.221 1.00 39.28 100 CYS A N 1
ATOM 751 C CA . CYS A 1 100 ? -2.114 -21.138 14.007 1.00 39.28 100 CYS A CA 1
ATOM 752 C C . CYS A 1 100 ? -1.662 -20.214 15.125 1.00 39.28 100 CYS A C 1
ATOM 754 O O . CYS A 1 100 ? -1.581 -18.992 14.991 1.00 39.28 100 CYS A O 1
ATOM 756 N N . LYS A 1 101 ? -1.332 -20.841 16.252 1.00 36.19 101 LYS A N 1
ATOM 757 C CA . LYS A 1 101 ? -0.297 -20.332 17.129 1.00 36.19 101 LYS A CA 1
ATOM 758 C C . LYS A 1 101 ? 0.816 -19.808 16.224 1.00 36.19 101 LYS A C 1
ATOM 760 O O . LYS A 1 101 ? 1.454 -20.576 15.500 1.00 36.19 101 LYS A O 1
ATOM 765 N N . LEU A 1 102 ? 1.068 -18.506 16.299 1.00 40.84 102 LEU A N 1
ATOM 766 C CA . LEU A 1 102 ? 2.251 -17.824 15.774 1.00 40.84 102 LEU A CA 1
ATOM 767 C C . LEU A 1 102 ? 3.545 -18.329 16.472 1.00 40.84 102 LEU A C 1
ATOM 769 O O . LEU A 1 102 ? 4.472 -17.575 16.737 1.00 40.84 102 LEU A O 1
ATOM 773 N N . SER A 1 103 ? 3.610 -19.615 16.829 1.00 40.25 103 SER A N 1
ATOM 774 C CA . SER A 1 103 ? 4.727 -20.298 17.474 1.00 40.25 103 SER A CA 1
ATOM 775 C C . SER A 1 103 ? 5.534 -21.164 16.504 1.00 40.25 103 SER A C 1
ATOM 777 O O . SER A 1 103 ? 6.604 -21.629 16.888 1.00 40.25 103 SER A O 1
ATOM 779 N N . HIS A 1 104 ? 5.068 -21.378 15.265 1.00 33.25 104 HIS A N 1
ATOM 780 C CA . HIS A 1 104 ? 5.793 -22.185 14.272 1.00 33.25 104 HIS A CA 1
ATOM 781 C C . HIS A 1 104 ? 6.773 -21.406 13.383 1.00 33.25 104 HIS A C 1
ATOM 783 O O . HIS A 1 104 ? 7.557 -22.020 12.668 1.00 33.25 104 HIS A O 1
ATOM 789 N N . LEU A 1 105 ? 6.872 -20.081 13.533 1.00 41.78 105 LEU A N 1
ATOM 790 C CA . LEU A 1 105 ? 7.985 -19.277 13.002 1.00 41.78 105 LEU A CA 1
ATOM 791 C C . LEU A 1 105 ? 9.256 -19.401 13.875 1.00 41.78 105 LEU A C 1
ATOM 793 O O . LEU A 1 105 ? 9.970 -18.432 14.123 1.00 41.78 105 LEU A O 1
ATOM 797 N N . LYS A 1 106 ? 9.560 -20.610 14.365 1.00 39.19 106 LYS A N 1
ATOM 798 C CA . LYS A 1 106 ? 10.850 -20.933 14.984 1.00 39.19 106 LYS A CA 1
ATOM 799 C C . LYS A 1 106 ? 11.608 -21.932 14.116 1.00 39.19 106 LYS A C 1
ATOM 801 O O . LYS A 1 106 ? 11.346 -23.125 14.152 1.00 39.19 106 LYS A O 1
ATOM 806 N N . LYS A 1 107 ? 12.628 -21.393 13.441 1.00 45.47 107 LYS A N 1
ATOM 807 C CA . LYS A 1 107 ? 13.870 -22.064 13.031 1.00 45.47 107 LYS A CA 1
ATOM 808 C C . LYS A 1 107 ? 13.692 -23.381 12.266 1.00 45.47 107 LYS A C 1
ATOM 810 O O . LYS A 1 107 ? 14.038 -24.440 12.782 1.00 45.47 107 LYS A O 1
ATOM 815 N N . THR A 1 108 ? 13.379 -23.309 10.980 1.00 36.69 108 THR A N 1
ATOM 816 C CA . THR A 1 108 ? 13.911 -24.320 10.058 1.00 36.69 108 THR A CA 1
ATOM 817 C C . THR A 1 108 ? 15.358 -23.938 9.762 1.00 36.69 108 THR A C 1
ATOM 819 O O . THR A 1 108 ? 15.657 -23.167 8.852 1.00 36.69 108 THR A O 1
ATOM 822 N N . LYS A 1 109 ? 16.278 -24.420 10.609 1.00 39.69 109 LYS A N 1
ATOM 823 C CA . LYS A 1 109 ? 17.685 -24.536 10.222 1.00 39.69 109 LYS A CA 1
ATOM 824 C C . LYS A 1 109 ? 17.714 -25.380 8.948 1.00 39.69 109 LYS A C 1
ATOM 826 O O . LYS A 1 109 ? 17.275 -26.525 8.967 1.00 39.69 109 LYS A O 1
ATOM 831 N N . LEU A 1 110 ? 18.236 -24.818 7.863 1.00 45.72 110 LEU A N 1
ATOM 832 C CA . LEU A 1 110 ? 18.717 -25.606 6.738 1.00 45.72 110 LEU A CA 1
ATOM 833 C C . LEU A 1 110 ? 19.832 -26.518 7.273 1.00 45.72 110 LEU A C 1
ATOM 835 O O . LEU A 1 110 ? 20.919 -26.038 7.592 1.00 45.72 110 LEU A O 1
ATOM 839 N N . THR A 1 111 ? 19.586 -27.820 7.378 1.00 38.31 111 THR A N 1
ATOM 840 C CA . THR A 1 111 ? 20.664 -28.813 7.405 1.00 38.31 111 THR A CA 1
ATOM 841 C C . THR A 1 111 ? 20.489 -29.742 6.221 1.00 38.31 111 THR A C 1
ATOM 843 O O . THR A 1 111 ? 19.578 -30.559 6.146 1.00 38.31 111 THR A O 1
ATOM 846 N N . ARG A 1 112 ? 21.382 -29.535 5.256 1.00 39.91 112 ARG A N 1
ATOM 847 C CA . ARG A 1 112 ? 21.609 -30.330 4.056 1.00 39.91 112 ARG A CA 1
ATOM 848 C C . ARG A 1 112 ? 22.277 -31.647 4.468 1.00 39.91 112 ARG A C 1
ATOM 850 O O . ARG A 1 112 ? 23.490 -31.756 4.389 1.00 39.91 112 ARG A O 1
ATOM 857 N N . SER A 1 113 ? 21.497 -32.593 4.973 1.00 45.31 113 SER A N 1
ATOM 858 C CA . SER A 1 113 ? 21.862 -34.009 5.119 1.00 45.31 113 SER A CA 1
ATOM 859 C C . SER A 1 113 ? 20.592 -34.737 5.532 1.00 45.31 113 SER A C 1
ATOM 861 O O . SER A 1 113 ? 20.161 -34.520 6.651 1.00 45.31 113 SER A O 1
ATOM 863 N N . ASP A 1 114 ? 19.944 -35.432 4.592 1.00 43.94 114 ASP A N 1
ATOM 864 C CA . ASP A 1 114 ? 18.995 -36.557 4.809 1.00 43.94 114 ASP A CA 1
ATOM 865 C C . ASP A 1 114 ? 18.316 -36.990 3.487 1.00 43.94 114 ASP A C 1
ATOM 867 O O . ASP A 1 114 ? 17.172 -37.437 3.432 1.00 43.94 114 ASP A O 1
ATOM 871 N N . ARG A 1 115 ? 19.031 -36.874 2.361 1.00 40.00 115 ARG A N 1
ATOM 872 C CA . ARG A 1 115 ? 18.671 -37.574 1.119 1.00 40.00 115 ARG A CA 1
ATOM 873 C C . ARG A 1 115 ? 19.877 -38.336 0.592 1.00 40.00 115 ARG A C 1
ATOM 875 O O . ARG A 1 115 ? 20.419 -38.044 -0.466 1.00 40.00 115 ARG A O 1
ATOM 882 N N . MET A 1 116 ? 20.29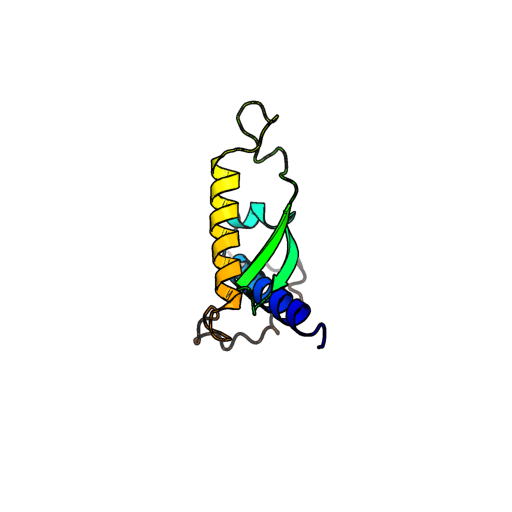3 -39.309 1.387 1.00 43.72 116 MET A N 1
ATOM 883 C CA . MET A 1 116 ? 20.877 -40.551 0.901 1.00 43.72 116 MET A CA 1
ATOM 884 C C . MET A 1 116 ? 19.936 -41.669 1.353 1.00 43.72 116 MET A C 1
ATOM 886 O O . MET A 1 116 ? 19.344 -41.569 2.421 1.00 43.72 116 MET A O 1
ATOM 890 N N . GLU A 1 117 ? 19.811 -42.689 0.509 1.00 40.28 117 GLU A N 1
ATOM 891 C CA . GLU A 1 117 ? 19.000 -43.906 0.662 1.00 40.28 117 GLU A CA 1
ATOM 892 C C . GLU A 1 117 ? 17.509 -43.805 0.306 1.00 40.28 117 GLU A C 1
ATOM 894 O O . GLU A 1 117 ? 16.629 -43.583 1.134 1.00 40.28 117 GLU A O 1
ATOM 899 N N . LYS A 1 118 ? 17.208 -44.101 -0.963 1.00 37.44 118 LYS A N 1
ATOM 900 C CA . LYS A 1 118 ? 16.648 -45.412 -1.346 1.00 37.44 118 LYS A CA 1
ATOM 901 C C . LYS A 1 118 ? 16.343 -45.440 -2.845 1.00 37.44 118 LYS A C 1
ATOM 903 O O . LYS A 1 118 ? 15.330 -44.893 -3.280 1.00 37.44 118 LYS A O 1
ATOM 908 N N . LYS A 1 119 ? 17.194 -46.125 -3.606 1.00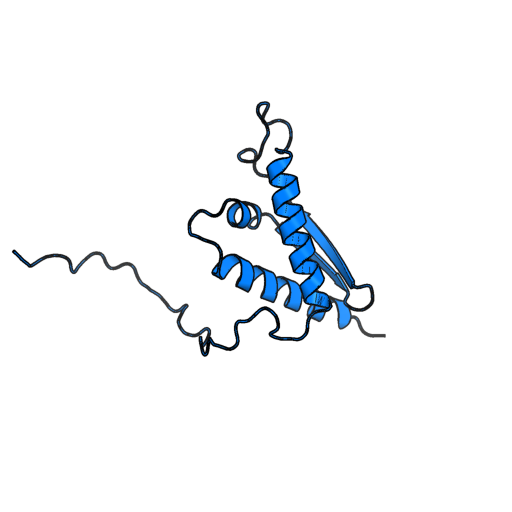 36.56 119 LYS A N 1
ATOM 909 C CA . LYS A 1 119 ? 16.833 -47.271 -4.453 1.00 36.56 119 LYS A CA 1
ATOM 910 C C . LYS A 1 119 ? 18.092 -47.905 -5.018 1.00 36.56 119 LYS A C 1
ATOM 912 O O . LYS A 1 119 ? 18.987 -47.132 -5.415 1.00 36.56 119 LYS A O 1
#